Protein AF-A6G4C4-F1 (afdb_monomer)

Foldseek 3Di:
DDWDDDFPFEIEEEDAQDADDPVRLLVVLVVVLVCQPRHQEYEYEYAEHADDPVSLVVNLVSCVSSVLRHAYEYEYQYPVNQVVQVVSCVSSVNSYHYDYLQCLVVRSVSRVGDPVCSVVVLVVNQVRCVVSVHDRRDHD

Mean predicted aligned error: 4.96 Å

Radius of gyration: 13.71 Å; Cα contacts (8 Å, |Δi|>4): 230; chains: 1; bounding box: 31×31×35 Å

Structure (mmCIF, N/CA/C/O backbone):
data_AF-A6G4C4-F1
#
_entry.id   AF-A6G4C4-F1
#
loop_
_atom_site.group_PDB
_atom_site.id
_atom_site.type_symbol
_atom_site.label_atom_id
_atom_site.label_alt_id
_atom_site.label_comp_id
_atom_site.label_asym_id
_atom_site.label_entity_id
_atom_site.label_seq_id
_atom_site.pdbx_PDB_ins_code
_atom_site.Cartn_x
_atom_site.Cartn_y
_atom_site.Cartn_z
_atom_site.occupancy
_atom_site.B_iso_or_equiv
_atom_site.auth_seq_id
_atom_site.auth_comp_id
_atom_site.auth_asym_id
_atom_site.auth_atom_id
_atom_site.pdbx_PDB_model_num
ATOM 1 N N . MET A 1 1 ? -0.840 -7.413 10.857 1.00 76.56 1 MET A N 1
ATOM 2 C CA . MET A 1 1 ? -0.465 -6.993 9.487 1.00 76.56 1 MET A CA 1
ATOM 3 C C . MET A 1 1 ? 0.005 -8.219 8.722 1.00 76.56 1 MET A C 1
ATOM 5 O O . MET A 1 1 ? 0.767 -8.996 9.283 1.00 76.56 1 MET A O 1
ATOM 9 N N . TYR A 1 2 ? -0.435 -8.385 7.476 1.00 85.06 2 TYR A N 1
ATOM 10 C CA . TYR A 1 2 ? 0.051 -9.429 6.568 1.00 85.06 2 TYR A CA 1
ATOM 11 C C . TYR A 1 2 ? 0.673 -8.773 5.343 1.00 85.06 2 TYR A C 1
ATOM 13 O O . TYR A 1 2 ? 0.161 -7.759 4.873 1.00 85.06 2 TYR A O 1
ATOM 21 N N . MET A 1 3 ? 1.764 -9.331 4.833 1.00 85.44 3 MET A N 1
ATOM 22 C CA . MET A 1 3 ? 2.391 -8.831 3.616 1.00 85.44 3 MET A CA 1
ATOM 23 C C . MET A 1 3 ? 3.052 -9.952 2.835 1.00 85.44 3 MET A C 1
ATOM 25 O O . MET A 1 3 ? 3.485 -10.947 3.419 1.00 85.44 3 MET A O 1
ATOM 29 N N . ASP A 1 4 ? 3.134 -9.752 1.530 1.00 86.62 4 ASP A N 1
ATOM 30 C CA . ASP A 1 4 ? 3.883 -10.590 0.605 1.00 86.62 4 ASP A CA 1
ATOM 31 C C . ASP A 1 4 ? 4.206 -9.769 -0.657 1.00 86.62 4 ASP A C 1
ATOM 33 O O . ASP A 1 4 ? 3.790 -8.611 -0.780 1.00 86.62 4 ASP A O 1
ATOM 37 N N . GLN A 1 5 ? 4.955 -10.334 -1.595 1.00 84.56 5 GLN A N 1
ATOM 38 C CA . GLN A 1 5 ? 5.382 -9.640 -2.806 1.00 84.56 5 GLN A CA 1
ATOM 39 C C . GLN A 1 5 ? 5.108 -10.450 -4.068 1.00 84.56 5 GLN A C 1
ATOM 41 O O . GLN A 1 5 ? 5.249 -11.669 -4.098 1.00 84.56 5 GLN A O 1
ATOM 46 N N . VAL A 1 6 ? 4.805 -9.732 -5.146 1.00 82.44 6 VAL A N 1
ATOM 47 C CA . VAL A 1 6 ? 4.990 -10.229 -6.508 1.00 82.44 6 VAL A CA 1
ATOM 48 C C . VAL A 1 6 ? 6.358 -9.712 -6.971 1.00 82.44 6 VAL A C 1
ATOM 50 O O . VAL A 1 6 ? 6.496 -8.500 -7.178 1.00 82.44 6 VAL A O 1
ATOM 53 N N . PRO A 1 7 ? 7.393 -10.572 -7.071 1.00 77.62 7 PRO A N 1
ATOM 54 C CA . PRO A 1 7 ? 8.764 -10.138 -7.338 1.00 77.62 7 PRO A CA 1
ATOM 55 C C . PRO A 1 7 ? 8.882 -9.276 -8.599 1.00 77.62 7 PRO A C 1
ATOM 57 O O . PRO A 1 7 ? 8.356 -9.633 -9.648 1.00 77.62 7 PRO A O 1
ATOM 60 N N . GLY A 1 8 ? 9.565 -8.132 -8.496 1.00 72.88 8 GLY A N 1
ATOM 61 C CA . GLY A 1 8 ? 9.731 -7.172 -9.599 1.00 72.88 8 GLY A CA 1
ATOM 62 C C . GLY A 1 8 ? 8.481 -6.346 -9.941 1.00 72.88 8 GLY A C 1
ATOM 63 O O . GLY A 1 8 ? 8.556 -5.423 -10.757 1.00 72.88 8 GLY A O 1
ATOM 64 N N . VAL A 1 9 ? 7.346 -6.633 -9.299 1.00 77.12 9 VAL A N 1
ATOM 65 C CA . VAL A 1 9 ? 6.065 -5.985 -9.581 1.00 77.12 9 VAL A CA 1
ATOM 66 C C . VAL A 1 9 ? 5.662 -5.097 -8.419 1.00 77.12 9 VAL A C 1
ATOM 68 O O . VAL A 1 9 ? 5.763 -3.882 -8.563 1.00 77.12 9 VAL A O 1
ATOM 71 N N . ALA A 1 10 ? 5.220 -5.668 -7.293 1.00 78.00 10 ALA A N 1
ATOM 72 C CA . ALA A 1 10 ? 4.674 -4.908 -6.172 1.00 78.00 10 ALA A CA 1
ATOM 73 C C . ALA A 1 10 ? 4.755 -5.660 -4.837 1.00 78.00 10 ALA A C 1
ATOM 75 O O . ALA A 1 10 ? 4.645 -6.885 -4.790 1.00 78.00 10 ALA A O 1
ATOM 76 N N . VAL A 1 11 ? 4.855 -4.905 -3.744 1.00 81.50 11 VAL A N 1
ATOM 77 C CA . VAL A 1 11 ? 4.593 -5.403 -2.385 1.00 81.50 11 VAL A CA 1
ATOM 78 C C . VAL A 1 11 ? 3.122 -5.181 -2.052 1.00 81.50 11 VAL A C 1
ATOM 80 O O . VAL A 1 11 ? 2.604 -4.083 -2.256 1.00 81.50 11 VAL A O 1
ATOM 83 N N . VAL A 1 12 ? 2.455 -6.217 -1.540 1.00 83.56 12 VAL A N 1
ATOM 84 C CA . VAL A 1 12 ? 1.051 -6.177 -1.120 1.00 83.56 12 VAL A CA 1
ATOM 85 C C . VAL A 1 12 ? 0.981 -6.266 0.399 1.00 83.56 12 VAL A C 1
ATOM 87 O O . VAL A 1 12 ? 1.483 -7.217 0.992 1.00 83.56 12 VAL A O 1
ATOM 90 N N . ILE A 1 13 ? 0.352 -5.280 1.036 1.00 81.19 13 ILE A N 1
ATOM 91 C CA . ILE A 1 13 ? 0.214 -5.195 2.495 1.00 81.19 13 ILE A CA 1
ATOM 92 C C . ILE A 1 13 ? -1.263 -5.133 2.857 1.00 81.19 13 ILE A C 1
ATOM 94 O O . ILE A 1 13 ? -2.005 -4.333 2.299 1.00 81.19 13 ILE A O 1
ATOM 98 N N . VAL A 1 14 ? -1.684 -5.924 3.839 1.00 80.75 14 VAL A N 1
ATOM 99 C CA . VAL A 1 14 ? -3.028 -5.887 4.421 1.00 80.75 14 VAL A CA 1
ATOM 100 C C . VAL A 1 14 ? -2.921 -5.526 5.902 1.00 80.75 14 VAL A C 1
ATOM 102 O O . VAL A 1 14 ? -2.365 -6.273 6.719 1.00 80.75 14 VAL A O 1
ATOM 105 N N . HIS A 1 15 ? -3.464 -4.361 6.250 1.00 79.88 15 HIS A N 1
ATOM 106 C CA . HIS A 1 15 ? -3.704 -3.962 7.633 1.00 79.88 15 HIS A CA 1
ATOM 107 C C . HIS A 1 15 ? -5.051 -4.499 8.115 1.00 79.88 15 HIS A C 1
ATOM 109 O O . HIS A 1 15 ? -6.024 -4.531 7.363 1.00 79.88 15 HIS A O 1
ATOM 115 N N . THR A 1 16 ? -5.095 -4.890 9.385 1.00 73.38 16 THR A N 1
ATOM 116 C CA . THR A 1 16 ? -6.323 -5.254 10.099 1.00 73.38 16 THR A CA 1
ATOM 117 C C . THR A 1 16 ? -7.127 -3.997 10.465 1.00 73.38 16 THR A C 1
ATOM 119 O O . THR A 1 16 ? -6.682 -2.871 10.228 1.00 73.38 16 THR A O 1
ATOM 122 N N . ASP A 1 17 ? -8.320 -4.175 11.039 1.00 67.75 17 ASP A N 1
ATOM 123 C CA . ASP A 1 17 ? -9.183 -3.057 11.459 1.00 67.75 17 ASP A CA 1
ATOM 124 C C . ASP A 1 17 ? -8.636 -2.292 12.677 1.00 67.75 17 ASP A C 1
ATOM 126 O O . ASP A 1 17 ? -9.022 -1.148 12.928 1.00 67.75 17 ASP A O 1
ATOM 130 N N . GLU A 1 18 ? -7.714 -2.904 13.420 1.00 68.88 18 GLU A N 1
ATOM 131 C CA . GLU A 1 18 ? -7.022 -2.266 14.535 1.00 68.88 18 GLU A CA 1
ATOM 132 C C . GLU A 1 18 ? -5.902 -1.342 14.030 1.00 68.88 18 GLU A C 1
ATOM 134 O O . GLU A 1 18 ? -5.080 -1.759 13.204 1.00 68.88 18 GLU A O 1
ATOM 139 N N . PRO A 1 19 ? -5.835 -0.086 14.512 1.00 68.25 19 PRO A N 1
ATOM 140 C CA . PRO A 1 19 ? -4.740 0.806 14.167 1.00 68.25 19 PRO A CA 1
ATOM 141 C C . PRO A 1 19 ? -3.407 0.227 14.663 1.00 68.25 19 PRO A C 1
ATOM 143 O O . PRO A 1 19 ? -3.334 -0.215 15.811 1.00 68.25 19 PRO A O 1
ATOM 146 N N . PRO A 1 20 ? -2.346 0.248 13.836 1.00 72.38 20 PRO A N 1
ATOM 147 C CA . PRO A 1 20 ? -1.033 -0.215 14.263 1.00 72.38 20 PRO A CA 1
ATOM 148 C C . PRO A 1 20 ? -0.514 0.655 15.409 1.00 72.38 20 PRO A C 1
ATOM 150 O O . PRO A 1 20 ? -0.724 1.877 15.419 1.00 72.38 20 PRO A O 1
ATOM 153 N N . SER A 1 21 ? 0.192 0.026 16.350 1.00 81.25 21 SER A N 1
ATOM 154 C CA . SER A 1 21 ? 0.950 0.756 17.362 1.00 81.25 21 SER A CA 1
ATOM 155 C C . SER A 1 21 ? 2.046 1.600 16.700 1.00 81.25 21 SER A C 1
ATOM 157 O O . SER A 1 21 ? 2.414 1.382 15.544 1.00 81.25 21 SER A O 1
ATOM 159 N N . ASP A 1 22 ? 2.584 2.579 17.425 1.00 83.62 22 ASP A N 1
ATOM 160 C CA . ASP A 1 22 ? 3.712 3.370 16.925 1.00 83.62 22 ASP A CA 1
ATOM 161 C C . ASP A 1 22 ? 4.960 2.505 16.671 1.00 83.62 22 ASP A C 1
ATOM 163 O O . ASP A 1 22 ? 5.686 2.771 15.719 1.00 83.62 22 ASP A O 1
ATOM 167 N N . GLU A 1 23 ? 5.180 1.456 17.468 1.00 82.00 23 GLU A N 1
ATOM 168 C CA . GLU A 1 23 ? 6.300 0.520 17.300 1.00 82.00 23 GLU A CA 1
ATOM 169 C C . GLU A 1 23 ? 6.135 -0.339 16.039 1.00 82.00 23 GLU A C 1
ATOM 171 O O . GLU A 1 23 ? 7.049 -0.412 15.216 1.00 82.00 23 GLU A O 1
ATOM 176 N N . ASP A 1 24 ? 4.946 -0.915 15.832 1.00 77.94 24 ASP A N 1
ATOM 177 C CA . ASP A 1 24 ? 4.637 -1.675 14.613 1.00 77.94 24 ASP A CA 1
ATOM 178 C C . ASP A 1 24 ? 4.726 -0.790 13.366 1.00 77.94 24 ASP A C 1
ATOM 180 O O . ASP A 1 24 ? 5.145 -1.238 12.296 1.00 77.94 24 ASP A O 1
ATOM 184 N N . TRP A 1 25 ? 4.327 0.479 13.497 1.00 82.81 25 TRP A N 1
ATOM 185 C CA . TRP A 1 25 ? 4.426 1.459 12.424 1.00 82.81 25 TRP A CA 1
ATOM 186 C C . TRP A 1 25 ? 5.877 1.753 12.059 1.00 82.81 25 TRP A C 1
ATOM 188 O O . TRP A 1 25 ? 6.223 1.737 10.879 1.00 82.81 25 TRP A O 1
ATOM 198 N N . ASP A 1 26 ? 6.735 1.987 13.049 1.00 84.38 26 ASP A N 1
ATOM 199 C CA . ASP A 1 26 ? 8.144 2.287 12.814 1.00 84.38 26 ASP A CA 1
ATOM 200 C C . ASP A 1 26 ? 8.869 1.069 12.211 1.00 84.38 26 ASP A C 1
ATOM 202 O O . ASP A 1 26 ? 9.586 1.213 11.220 1.00 84.38 26 ASP A O 1
ATOM 206 N N . ALA A 1 27 ? 8.602 -0.144 12.710 1.00 82.00 27 ALA A N 1
ATOM 207 C CA . ALA A 1 27 ? 9.131 -1.381 12.131 1.00 82.00 27 ALA A CA 1
ATOM 208 C C . ALA A 1 27 ? 8.688 -1.578 10.670 1.00 82.00 27 ALA A C 1
ATOM 210 O O . ALA A 1 27 ? 9.483 -1.969 9.810 1.00 82.00 27 ALA A O 1
ATOM 211 N N . HIS A 1 28 ? 7.427 -1.263 10.369 1.00 81.25 28 HIS A N 1
ATOM 212 C CA . HIS A 1 28 ? 6.901 -1.294 9.010 1.00 81.25 28 HIS A CA 1
ATOM 213 C C . HIS A 1 28 ? 7.599 -0.280 8.089 1.00 81.25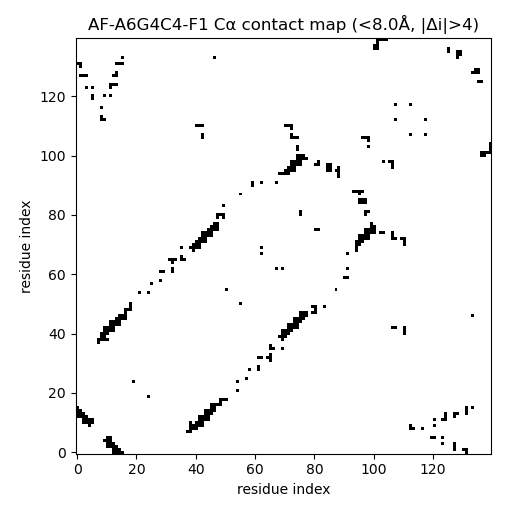 28 HIS A C 1
ATOM 215 O O . HIS A 1 28 ? 7.971 -0.624 6.965 1.00 81.25 28 HIS A O 1
ATOM 221 N N . LEU A 1 29 ? 7.806 0.955 8.555 1.00 85.25 29 LEU A N 1
ATOM 222 C CA . LEU A 1 29 ? 8.496 1.984 7.778 1.00 85.25 29 LEU A CA 1
ATOM 223 C C . LEU A 1 29 ? 9.961 1.616 7.511 1.00 85.25 29 LEU A C 1
ATOM 225 O O . LEU A 1 29 ? 10.427 1.813 6.391 1.00 85.25 29 LEU A O 1
ATOM 229 N N . GLU A 1 30 ? 10.674 1.050 8.486 1.00 87.38 30 GLU A N 1
ATOM 230 C CA . GLU A 1 30 ? 12.057 0.591 8.285 1.00 87.38 30 GLU A CA 1
ATOM 231 C C . GLU A 1 30 ? 12.145 -0.543 7.263 1.00 87.38 30 GLU A C 1
ATOM 233 O O . GLU A 1 30 ? 13.036 -0.539 6.413 1.00 87.38 30 GLU A O 1
ATOM 238 N N . LEU A 1 31 ? 11.188 -1.476 7.275 1.00 82.69 31 LEU A N 1
ATOM 239 C CA . LEU A 1 31 ? 11.108 -2.503 6.241 1.00 82.69 31 LEU A CA 1
ATOM 240 C C . LEU A 1 31 ? 10.938 -1.879 4.850 1.00 82.69 31 LEU A C 1
ATOM 242 O O . LEU A 1 31 ? 11.689 -2.224 3.940 1.00 82.69 31 LEU A O 1
ATOM 246 N N . LEU A 1 32 ? 10.006 -0.935 4.681 1.00 80.56 32 LEU A N 1
ATOM 247 C CA . LEU A 1 32 ? 9.817 -0.243 3.400 1.00 80.56 32 LEU A CA 1
ATOM 248 C C . LEU A 1 32 ? 11.076 0.509 2.954 1.00 80.56 32 LEU A C 1
ATOM 250 O O . LEU A 1 32 ? 11.429 0.455 1.779 1.00 80.56 32 LEU A O 1
ATOM 254 N N . VAL A 1 33 ? 11.782 1.163 3.880 1.00 84.44 33 VAL A N 1
ATOM 255 C CA . VAL A 1 33 ? 13.063 1.825 3.588 1.00 84.44 33 VAL A CA 1
ATOM 256 C C . VAL A 1 33 ? 14.122 0.804 3.163 1.00 84.44 33 VAL A C 1
ATOM 258 O O . VAL A 1 33 ? 14.854 1.060 2.213 1.00 84.44 33 VAL A O 1
ATOM 261 N N . SER A 1 34 ? 14.191 -0.367 3.802 1.00 83.31 34 SER A N 1
ATOM 262 C CA . SER A 1 34 ? 15.140 -1.429 3.427 1.00 83.31 34 SER A CA 1
ATOM 263 C C . SER A 1 34 ? 14.861 -2.049 2.053 1.00 83.31 34 SER A C 1
ATOM 265 O O . SER A 1 34 ? 15.779 -2.547 1.405 1.00 83.31 34 SER A O 1
ATOM 267 N N . LEU A 1 35 ? 13.601 -2.011 1.610 1.00 78.56 35 LEU A N 1
ATOM 268 C CA . LEU A 1 35 ? 13.163 -2.502 0.304 1.00 78.56 35 LEU A CA 1
ATOM 269 C C . LEU A 1 35 ? 13.270 -1.428 -0.789 1.00 78.56 35 LEU A C 1
ATOM 271 O O . LEU A 1 35 ? 13.035 -1.725 -1.964 1.00 78.56 35 LEU A O 1
ATOM 275 N N . ALA A 1 36 ? 13.620 -0.192 -0.426 1.00 78.56 36 ALA A N 1
ATOM 276 C CA . ALA A 1 36 ? 13.747 0.907 -1.368 1.00 78.56 36 ALA A CA 1
ATOM 277 C C . ALA A 1 36 ? 14.777 0.576 -2.461 1.00 78.56 36 ALA A C 1
ATOM 279 O O . ALA A 1 36 ? 15.884 0.114 -2.181 1.00 78.56 36 ALA A O 1
ATOM 280 N N . GLY A 1 37 ? 14.396 0.788 -3.722 1.00 74.75 37 GLY A N 1
ATOM 281 C CA . GLY A 1 37 ? 15.206 0.447 -4.895 1.00 74.75 37 GLY A CA 1
ATOM 282 C C . GLY A 1 37 ? 15.154 -1.028 -5.315 1.00 74.75 37 GLY A C 1
ATOM 283 O O . GLY A 1 37 ? 15.5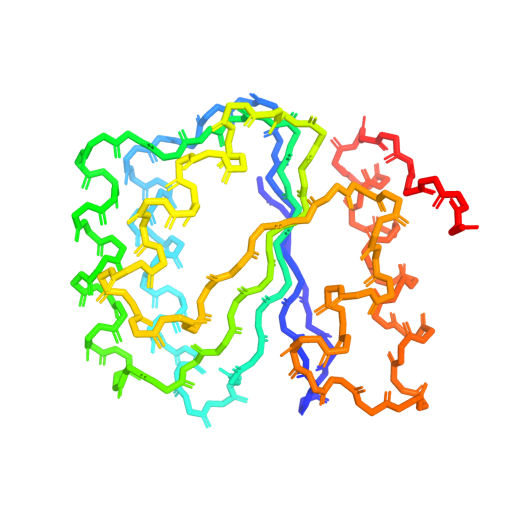86 -1.349 -6.419 1.00 74.75 37 GLY A O 1
ATOM 284 N N . ALA A 1 38 ? 14.606 -1.921 -4.482 1.00 75.44 38 ALA A N 1
ATOM 285 C CA . ALA A 1 38 ? 14.238 -3.283 -4.878 1.00 75.44 38 ALA A CA 1
ATOM 286 C C . ALA A 1 38 ? 12.744 -3.392 -5.229 1.00 75.44 38 ALA A C 1
ATOM 288 O O . ALA A 1 38 ? 12.358 -4.216 -6.060 1.00 75.44 38 ALA A O 1
ATOM 289 N N . VAL A 1 39 ? 11.909 -2.556 -4.604 1.00 70.12 39 VAL A N 1
ATOM 290 C CA . VAL A 1 39 ? 10.468 -2.476 -4.848 1.00 70.12 39 VAL A CA 1
ATOM 291 C C . VAL A 1 39 ? 10.049 -1.016 -4.988 1.00 70.12 39 VAL A C 1
ATOM 293 O O . VAL A 1 39 ? 10.121 -0.246 -4.034 1.00 70.12 39 VAL A O 1
ATOM 296 N N . ASP A 1 40 ? 9.517 -0.664 -6.158 1.00 81.75 40 ASP A N 1
ATOM 297 C CA . ASP A 1 40 ? 9.070 0.706 -6.450 1.00 81.75 40 ASP A CA 1
ATOM 298 C C . ASP A 1 40 ? 7.543 0.867 -6.418 1.00 81.75 40 ASP A C 1
ATOM 300 O O . ASP A 1 40 ? 7.029 1.975 -6.577 1.00 81.75 40 ASP A O 1
ATOM 304 N N . ARG A 1 41 ? 6.795 -0.226 -6.218 1.00 88.88 41 ARG A N 1
ATOM 305 C CA . ARG A 1 41 ? 5.326 -0.231 -6.212 1.00 88.88 41 ARG A CA 1
ATOM 306 C C . ARG A 1 41 ? 4.799 -0.914 -4.962 1.00 88.88 41 ARG A C 1
ATOM 308 O O . ARG A 1 41 ? 5.133 -2.065 -4.682 1.00 88.88 41 ARG A O 1
ATOM 315 N N . VAL A 1 42 ? 3.932 -0.224 -4.236 1.00 88.88 42 VAL A N 1
ATOM 316 C CA . VAL A 1 42 ? 3.341 -0.740 -3.002 1.00 88.88 42 VAL A CA 1
ATOM 317 C C . VAL A 1 42 ? 1.825 -0.649 -3.095 1.00 88.88 42 VAL A C 1
ATOM 319 O O . VAL A 1 42 ? 1.259 0.433 -3.247 1.00 88.88 42 VAL A O 1
ATOM 322 N N . LEU A 1 43 ? 1.155 -1.790 -2.996 1.00 92.81 43 LEU A N 1
ATOM 323 C CA . LEU A 1 43 ? -0.290 -1.867 -2.861 1.00 92.81 43 LEU A CA 1
ATOM 324 C C . LEU A 1 43 ? -0.630 -2.158 -1.401 1.00 92.81 43 LEU A C 1
ATOM 326 O O . LEU A 1 43 ? -0.226 -3.172 -0.843 1.00 92.81 43 LEU A O 1
ATOM 330 N N . VAL A 1 44 ? -1.401 -1.280 -0.779 1.00 90.81 44 VAL A N 1
ATOM 331 C CA . VAL A 1 44 ? -1.838 -1.427 0.608 1.00 90.81 44 VAL A CA 1
ATOM 332 C C . VAL A 1 44 ? -3.347 -1.578 0.633 1.00 90.81 44 VAL A C 1
ATOM 334 O O . VAL A 1 44 ? -4.053 -0.806 -0.004 1.00 90.81 44 VAL A O 1
ATOM 337 N N . TYR A 1 45 ? -3.858 -2.517 1.414 1.00 91.69 45 TYR A N 1
ATOM 338 C CA . TYR A 1 45 ? -5.246 -2.566 1.835 1.00 91.69 45 TYR A CA 1
ATOM 339 C C . TYR A 1 45 ? -5.342 -2.251 3.331 1.00 91.69 45 TYR A C 1
ATOM 341 O O . TYR A 1 45 ? -4.560 -2.754 4.138 1.00 91.69 45 TYR A O 1
ATOM 349 N N . THR A 1 46 ? -6.320 -1.432 3.718 1.00 87.62 46 THR A N 1
ATOM 350 C CA . THR A 1 46 ? -6.669 -1.197 5.128 1.00 87.62 46 THR A CA 1
ATOM 351 C C . THR A 1 46 ? -8.179 -1.109 5.313 1.00 87.62 46 THR A C 1
ATOM 353 O O . THR A 1 46 ? -8.865 -0.379 4.585 1.00 87.62 46 THR A O 1
ATOM 356 N N . GLY A 1 47 ? -8.701 -1.807 6.325 1.00 81.88 47 GLY A N 1
ATOM 357 C CA . GLY A 1 47 ? -10.125 -1.811 6.669 1.00 81.88 47 GLY A CA 1
ATOM 358 C C . GLY A 1 47 ? -10.665 -0.456 7.142 1.00 81.88 47 GLY A C 1
ATOM 359 O O . GLY A 1 47 ? -11.853 -0.175 6.989 1.00 81.88 47 GLY A O 1
ATOM 360 N N . GLY A 1 48 ? -9.802 0.460 7.598 1.00 74.12 48 GLY A N 1
ATOM 361 C CA . GLY A 1 48 ? -10.236 1.828 7.900 1.00 74.12 48 GLY A CA 1
ATOM 362 C C . GLY A 1 48 ? -9.457 2.583 8.970 1.00 74.12 48 GLY A C 1
ATOM 363 O O . GLY A 1 48 ? -9.750 3.763 9.181 1.00 74.12 48 GLY A O 1
ATOM 364 N N . ALA A 1 49 ? -8.465 1.965 9.607 1.00 71.31 49 ALA A N 1
ATOM 365 C CA . ALA A 1 49 ? -7.540 2.676 10.477 1.00 71.31 49 ALA A CA 1
ATOM 366 C C . ALA A 1 49 ? -6.561 3.506 9.626 1.00 71.31 49 ALA A C 1
ATOM 368 O O . ALA A 1 49 ? -5.717 2.969 8.908 1.00 71.31 49 ALA A O 1
ATOM 369 N N . GLY A 1 50 ? -6.717 4.832 9.658 1.00 69.19 50 GLY A N 1
ATOM 370 C CA . GLY A 1 50 ? -5.781 5.770 9.034 1.00 69.19 50 GLY A CA 1
ATOM 371 C C . GLY A 1 50 ? -4.633 6.138 9.982 1.00 69.19 50 GLY A C 1
ATOM 372 O O . GLY A 1 50 ? -4.817 6.069 11.197 1.00 69.19 50 GLY A O 1
ATOM 373 N N . PRO A 1 51 ? -3.476 6.582 9.459 1.00 74.06 51 PRO A N 1
ATOM 374 C CA . PRO A 1 51 ? -2.338 6.949 10.295 1.00 74.06 51 PRO A CA 1
ATOM 375 C C . PRO A 1 51 ? -2.625 8.195 11.145 1.00 74.06 51 PRO A C 1
ATOM 377 O O . PRO A 1 51 ? -3.280 9.148 10.699 1.00 74.06 51 PRO A O 1
ATOM 380 N N . SER A 1 52 ? -2.078 8.214 12.361 1.00 81.44 52 SER A N 1
ATOM 381 C CA . SER A 1 52 ? -2.107 9.369 13.266 1.00 81.44 52 SER A CA 1
ATOM 382 C C . SER A 1 52 ? -1.296 10.562 12.724 1.00 81.44 52 SER A C 1
ATOM 384 O O . SER A 1 52 ? -0.562 10.457 11.741 1.00 81.44 52 SER A O 1
ATOM 386 N N . VAL A 1 53 ? -1.392 11.742 13.360 1.00 81.12 53 VAL A N 1
ATOM 387 C CA . VAL A 1 53 ? -0.539 12.904 13.007 1.00 81.12 53 VAL A CA 1
ATOM 388 C C . VAL A 1 53 ? 0.949 12.546 13.090 1.00 81.12 53 VAL A C 1
ATOM 390 O O . VAL A 1 53 ? 1.698 12.880 12.174 1.00 81.12 53 VAL A O 1
ATOM 393 N N . ALA A 1 54 ? 1.361 11.858 14.157 1.00 84.81 54 ALA A N 1
ATOM 394 C CA . ALA A 1 54 ? 2.752 11.468 14.366 1.00 84.81 54 ALA A CA 1
ATOM 395 C C . ALA A 1 54 ? 3.210 10.452 13.311 1.00 84.81 54 ALA A C 1
ATOM 397 O O . ALA A 1 54 ? 4.238 10.659 12.670 1.00 84.81 54 ALA A O 1
ATOM 398 N N . GLN A 1 55 ? 2.396 9.426 13.057 1.00 84.12 55 GLN A N 1
ATOM 399 C CA . GLN A 1 55 ? 2.667 8.400 12.048 1.00 84.12 55 GLN A CA 1
ATOM 400 C C . GLN A 1 55 ? 2.795 9.001 10.644 1.00 84.12 55 GLN A C 1
ATOM 402 O O . GLN A 1 55 ? 3.735 8.670 9.930 1.00 84.12 55 GLN A O 1
ATOM 407 N N . ARG A 1 56 ? 1.937 9.966 10.278 1.00 82.94 56 ARG A N 1
ATOM 408 C CA . ARG A 1 56 ? 2.047 10.703 9.004 1.00 82.94 56 ARG A CA 1
ATOM 409 C C . ARG A 1 56 ? 3.392 11.411 8.853 1.00 82.94 56 ARG A C 1
ATOM 411 O O . ARG A 1 56 ? 4.002 11.340 7.791 1.00 82.94 56 ARG A O 1
ATOM 418 N N . ARG A 1 57 ? 3.877 12.086 9.900 1.00 85.00 57 ARG A 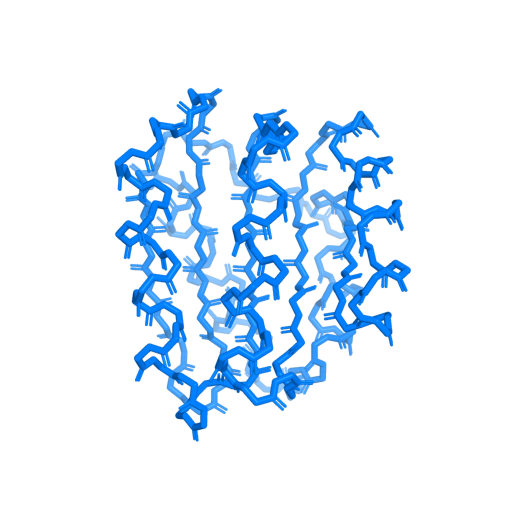N 1
ATOM 419 C CA . ARG A 1 57 ? 5.191 12.744 9.854 1.00 85.00 57 ARG A CA 1
ATOM 420 C C . ARG A 1 57 ? 6.309 11.725 9.610 1.00 85.00 57 ARG A C 1
ATOM 422 O O . ARG A 1 57 ? 7.118 11.935 8.711 1.00 85.00 57 ARG A O 1
ATOM 429 N N . ARG A 1 58 ? 6.303 10.61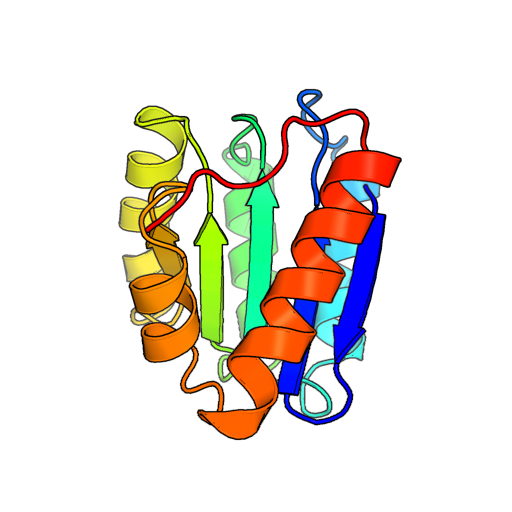6 10.353 1.00 88.06 58 ARG A N 1
ATOM 430 C CA . ARG A 1 58 ? 7.304 9.546 10.212 1.00 88.06 58 ARG A CA 1
ATOM 431 C C . ARG A 1 58 ? 7.261 8.892 8.831 1.00 88.06 58 ARG A C 1
ATOM 433 O O . ARG A 1 58 ? 8.308 8.636 8.253 1.00 88.06 58 ARG A O 1
ATOM 440 N N . THR A 1 59 ? 6.074 8.706 8.248 1.00 85.94 59 THR A N 1
ATOM 441 C CA . THR A 1 59 ? 5.937 8.192 6.875 1.00 85.94 59 THR A CA 1
ATOM 442 C C . THR A 1 59 ? 6.594 9.113 5.849 1.00 85.94 59 THR A C 1
ATOM 444 O O . THR A 1 59 ? 7.253 8.623 4.938 1.00 85.94 59 THR A O 1
ATOM 447 N N . ASN A 1 60 ? 6.464 10.435 5.995 1.00 83.88 60 ASN A N 1
ATOM 448 C CA . ASN A 1 60 ? 7.120 11.381 5.089 1.00 83.88 60 ASN A CA 1
ATOM 449 C C . ASN A 1 60 ? 8.653 11.329 5.237 1.00 83.88 60 ASN A C 1
ATOM 451 O O . ASN A 1 60 ? 9.381 11.300 4.249 1.00 83.88 60 ASN A O 1
ATOM 455 N N . GLU A 1 61 ? 9.153 11.260 6.473 1.00 87.56 61 GLU A N 1
ATOM 456 C CA . GLU A 1 61 ? 10.589 11.115 6.750 1.00 87.56 61 GLU A CA 1
ATOM 457 C C . GLU A 1 61 ? 11.148 9.803 6.164 1.00 87.56 61 GLU A C 1
ATOM 459 O O . GLU A 1 61 ? 12.195 9.812 5.514 1.00 87.56 61 GLU A O 1
ATOM 464 N N . ALA A 1 62 ? 10.426 8.689 6.319 1.00 85.44 62 ALA A N 1
ATOM 465 C CA . ALA A 1 62 ? 10.779 7.398 5.728 1.00 85.44 62 ALA A CA 1
ATOM 466 C C . ALA A 1 62 ? 10.776 7.440 4.192 1.00 85.44 62 ALA A C 1
ATOM 468 O O . ALA A 1 62 ? 11.687 6.915 3.559 1.00 85.44 62 ALA A O 1
ATOM 469 N N . PHE A 1 63 ? 9.804 8.118 3.581 1.00 83.75 63 PHE A N 1
ATOM 470 C CA . PHE A 1 63 ? 9.741 8.272 2.130 1.00 83.75 63 PHE A CA 1
ATOM 471 C C . PHE A 1 63 ? 10.947 9.016 1.557 1.00 83.75 63 PHE A C 1
ATOM 473 O O . PHE A 1 63 ? 11.543 8.577 0.575 1.00 83.75 63 PHE A O 1
ATOM 480 N N . VAL A 1 64 ? 11.343 10.115 2.204 1.00 85.69 64 VAL A N 1
ATOM 481 C CA . VAL A 1 64 ? 12.547 10.865 1.828 1.00 85.69 64 VAL A CA 1
ATOM 482 C C . VAL A 1 64 ? 13.796 9.994 1.988 1.00 85.69 64 VAL A C 1
ATOM 484 O O . VAL A 1 64 ? 14.646 9.977 1.100 1.00 85.69 64 VAL A O 1
ATOM 487 N N . ARG A 1 65 ? 13.893 9.220 3.079 1.00 86.62 65 ARG A N 1
ATOM 488 C CA . ARG A 1 65 ? 14.997 8.268 3.307 1.00 86.62 65 ARG A CA 1
ATOM 489 C C . ARG A 1 65 ? 15.059 7.162 2.252 1.00 86.62 65 ARG A C 1
ATOM 491 O O . ARG A 1 65 ? 16.154 6.751 1.888 1.00 86.62 65 ARG A O 1
ATOM 498 N N . ALA A 1 66 ? 13.911 6.724 1.744 1.00 81.88 66 ALA A N 1
ATOM 499 C CA . ALA A 1 66 ? 13.792 5.755 0.657 1.00 81.88 66 ALA A CA 1
ATOM 500 C C . ALA A 1 66 ? 14.100 6.353 -0.736 1.00 81.88 66 ALA A C 1
ATOM 502 O O . ALA A 1 66 ? 13.909 5.685 -1.747 1.00 81.88 66 ALA A O 1
ATOM 503 N N . GLY A 1 67 ? 14.544 7.614 -0.817 1.00 81.50 67 GLY A N 1
ATOM 504 C CA . GLY A 1 67 ? 14.882 8.286 -2.076 1.00 81.50 67 GLY A CA 1
ATOM 505 C C . GLY A 1 67 ? 13.691 8.918 -2.800 1.00 81.50 67 GLY A C 1
ATOM 506 O O . GLY A 1 67 ? 13.878 9.542 -3.840 1.00 81.50 67 GLY A O 1
ATOM 507 N N . GLY A 1 68 ? 12.479 8.805 -2.249 1.00 76.75 68 GLY A N 1
ATOM 508 C CA . GLY A 1 68 ? 11.290 9.486 -2.754 1.00 76.75 68 GLY A CA 1
ATOM 509 C C . GLY A 1 68 ? 10.803 9.018 -4.129 1.00 76.75 68 GLY A C 1
ATOM 510 O O . GLY A 1 68 ? 10.178 9.793 -4.843 1.00 76.75 68 GLY A O 1
ATOM 511 N N . THR A 1 69 ? 11.101 7.786 -4.544 1.00 74.06 69 THR A N 1
ATOM 512 C CA . THR A 1 69 ? 10.750 7.277 -5.886 1.00 74.06 69 THR A CA 1
ATOM 513 C C . THR A 1 69 ? 9.578 6.297 -5.896 1.00 74.06 69 THR A C 1
ATOM 515 O O . THR A 1 69 ? 8.922 6.161 -6.927 1.00 74.06 69 THR A O 1
ATOM 518 N N . GLY A 1 70 ? 9.272 5.649 -4.769 1.00 79.56 70 GLY A N 1
ATOM 519 C CA . GLY A 1 70 ? 8.228 4.624 -4.693 1.00 79.56 70 GLY A CA 1
ATOM 520 C C . GLY A 1 70 ? 6.811 5.170 -4.902 1.00 79.56 70 GLY A C 1
ATOM 521 O O . GLY A 1 70 ? 6.465 6.239 -4.402 1.00 79.56 70 GLY A O 1
ATOM 522 N N . VAL A 1 71 ? 5.969 4.411 -5.605 1.00 88.75 71 VAL A N 1
ATOM 523 C CA . VAL A 1 71 ? 4.548 4.717 -5.824 1.00 88.75 71 VAL A CA 1
ATOM 524 C C . VAL A 1 71 ? 3.688 3.800 -4.953 1.00 88.75 71 VAL A C 1
ATOM 526 O O . VAL A 1 71 ? 3.887 2.588 -4.920 1.00 88.75 71 VAL A O 1
ATOM 529 N N . SER A 1 72 ? 2.727 4.368 -4.224 1.00 89.81 72 SER A N 1
ATOM 530 C CA . SER A 1 72 ? 1.866 3.643 -3.282 1.00 89.81 72 SER A CA 1
ATOM 531 C C . SER A 1 72 ? 0.378 3.828 -3.582 1.00 89.81 72 SER A C 1
ATOM 533 O O . SER A 1 72 ? -0.132 4.950 -3.602 1.00 89.81 72 SER A O 1
ATOM 535 N N . ALA A 1 73 ? -0.354 2.730 -3.743 1.00 93.44 73 ALA A N 1
ATOM 536 C CA . ALA A 1 73 ? -1.807 2.732 -3.865 1.00 93.44 73 ALA A CA 1
ATOM 537 C C . ALA A 1 73 ? -2.444 2.144 -2.604 1.00 93.44 73 ALA A C 1
ATOM 539 O O . ALA A 1 73 ? -2.061 1.069 -2.160 1.00 93.44 73 ALA A O 1
ATOM 540 N N . ILE A 1 74 ? -3.430 2.839 -2.034 1.00 91.81 74 ILE A N 1
ATOM 541 C CA . ILE A 1 74 ? -4.113 2.435 -0.799 1.00 91.81 74 ILE A CA 1
ATOM 542 C C . ILE A 1 74 ? -5.581 2.118 -1.102 1.00 91.81 74 ILE A C 1
ATOM 544 O O . ILE A 1 74 ? -6.367 3.015 -1.403 1.00 91.81 74 ILE A O 1
ATOM 548 N N . LEU A 1 75 ? -5.977 0.857 -0.985 1.00 93.81 75 LEU A N 1
ATOM 549 C CA . LEU A 1 75 ? -7.359 0.394 -1.047 1.00 93.81 75 LEU A CA 1
ATOM 550 C C . LEU A 1 75 ? -7.987 0.439 0.345 1.00 93.81 75 LEU A C 1
ATOM 552 O O . LEU A 1 75 ? -7.459 -0.117 1.306 1.00 93.81 75 LEU A O 1
ATOM 556 N N . THR A 1 76 ? -9.125 1.117 0.470 1.00 91.81 76 THR A N 1
ATOM 557 C CA . THR A 1 76 ? -9.843 1.183 1.748 1.00 91.81 76 THR A CA 1
ATOM 558 C C . THR A 1 76 ? -11.323 1.514 1.567 1.00 91.81 76 THR A C 1
ATOM 560 O O . THR A 1 76 ? -11.663 2.437 0.809 1.00 91.81 76 THR A O 1
ATOM 563 N N . PRO A 1 77 ? -12.244 0.832 2.279 1.00 90.25 77 PRO A N 1
ATOM 564 C CA . PRO A 1 77 ? -13.658 1.198 2.268 1.00 90.25 77 PRO A CA 1
ATOM 565 C C . PRO A 1 77 ? -13.904 2.554 2.957 1.00 90.25 77 PRO A C 1
ATOM 567 O O . PRO A 1 77 ? -14.854 3.262 2.603 1.00 90.25 77 PRO A O 1
ATOM 570 N N . SER A 1 78 ? -13.013 2.992 3.855 1.00 88.62 78 SER A N 1
ATOM 571 C CA . SER A 1 78 ? -13.171 4.214 4.649 1.00 88.62 78 SER A CA 1
ATOM 572 C C . SER A 1 78 ? -13.017 5.498 3.826 1.00 88.62 78 SER A C 1
ATOM 574 O O . SER A 1 78 ? -11.927 5.861 3.378 1.00 88.62 78 SER A O 1
ATOM 576 N N . ARG A 1 79 ? -14.113 6.262 3.683 1.00 85.31 79 ARG A N 1
ATOM 577 C CA . ARG A 1 79 ? -14.094 7.602 3.053 1.00 85.31 79 ARG A CA 1
ATOM 578 C C . ARG A 1 79 ? -13.137 8.557 3.771 1.00 85.31 79 ARG A C 1
ATOM 580 O O . ARG A 1 79 ? -12.487 9.371 3.120 1.00 85.31 79 ARG A O 1
ATOM 587 N N . MET A 1 80 ? -13.041 8.433 5.096 1.00 83.12 80 MET A N 1
ATOM 588 C CA . MET A 1 80 ? -12.156 9.246 5.927 1.00 83.12 80 MET A CA 1
ATOM 589 C C . MET A 1 80 ? -10.686 8.981 5.592 1.00 83.12 80 MET A C 1
ATOM 591 O O . MET A 1 80 ? -9.949 9.929 5.326 1.00 83.12 80 MET A O 1
ATOM 595 N N . VAL A 1 81 ? -10.271 7.709 5.526 1.00 84.00 81 VAL A N 1
ATOM 596 C CA . VAL A 1 81 ? -8.890 7.348 5.164 1.00 84.00 81 VAL A CA 1
ATOM 597 C C . VAL A 1 81 ? -8.552 7.846 3.762 1.00 84.00 81 VAL A C 1
ATOM 599 O O . VAL A 1 81 ? -7.488 8.431 3.574 1.00 84.00 81 VAL A O 1
ATOM 602 N N . ARG A 1 82 ? -9.474 7.737 2.793 1.00 88.06 82 ARG A N 1
ATOM 603 C CA . ARG A 1 82 ? -9.255 8.303 1.448 1.00 88.06 82 ARG A CA 1
ATOM 604 C C . ARG A 1 82 ? -9.008 9.816 1.477 1.00 88.06 82 ARG A C 1
ATOM 606 O O . ARG A 1 82 ? -8.150 10.306 0.745 1.00 88.06 82 ARG A O 1
ATOM 613 N 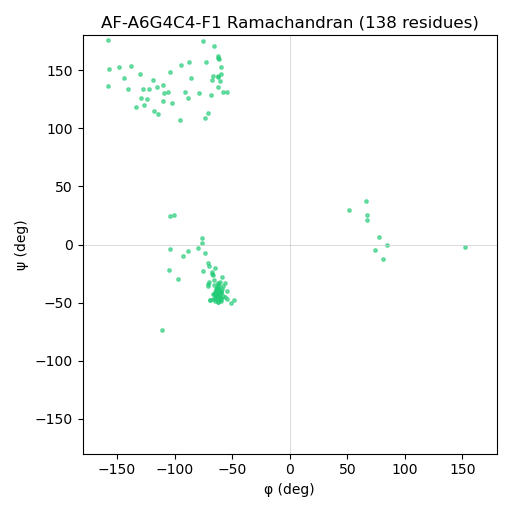N . GLY A 1 83 ? -9.709 10.553 2.342 1.00 80.00 83 GLY A N 1
ATOM 614 C CA . GLY A 1 83 ? -9.470 11.982 2.571 1.00 80.00 83 GLY A CA 1
ATOM 615 C C . GLY A 1 83 ? -8.095 12.273 3.184 1.00 80.00 83 GLY A C 1
ATOM 616 O O . GLY A 1 83 ? -7.397 13.172 2.717 1.00 80.00 83 GLY A O 1
ATOM 617 N N . ILE A 1 84 ? -7.677 11.477 4.174 1.00 80.19 84 ILE A N 1
ATOM 618 C CA . ILE A 1 84 ? -6.358 11.596 4.817 1.00 80.19 84 ILE A CA 1
ATOM 619 C C . ILE A 1 84 ? -5.237 11.347 3.806 1.00 80.19 84 ILE A C 1
ATOM 621 O O . ILE A 1 84 ? -4.329 12.168 3.695 1.00 80.19 84 ILE A O 1
ATOM 625 N N . VAL A 1 85 ? -5.314 10.257 3.038 1.00 83.44 85 VAL A N 1
ATOM 626 C CA . VAL A 1 85 ? -4.307 9.924 2.018 1.00 83.44 85 VAL A CA 1
ATOM 627 C C . VAL A 1 85 ? -4.235 11.007 0.950 1.00 83.44 85 VAL A C 1
ATOM 629 O O . VAL A 1 85 ? -3.143 11.377 0.535 1.00 83.44 85 VAL A O 1
ATOM 632 N N . LYS A 1 86 ? -5.371 11.580 0.534 1.00 80.00 86 LYS A N 1
ATOM 633 C CA . LYS A 1 86 ? -5.377 12.696 -0.419 1.00 80.00 86 LYS A CA 1
ATOM 634 C C . LYS A 1 86 ? -4.605 13.905 0.115 1.00 80.00 86 LYS A C 1
ATOM 636 O O . LYS A 1 86 ? -3.778 14.446 -0.612 1.00 80.00 86 LYS A O 1
ATOM 641 N N . ALA A 1 87 ? -4.828 14.297 1.369 1.00 74.62 87 ALA A N 1
ATOM 642 C CA . ALA A 1 87 ? -4.068 15.384 1.989 1.00 74.62 87 ALA A CA 1
ATOM 643 C C . ALA A 1 87 ? -2.571 15.040 2.097 1.00 74.62 87 ALA A C 1
ATOM 645 O O . ALA A 1 87 ? -1.719 15.893 1.871 1.00 74.62 87 ALA A O 1
ATOM 646 N N . PHE A 1 88 ? -2.253 13.776 2.387 1.00 73.50 88 PHE A N 1
ATOM 647 C CA . PHE A 1 88 ? -0.881 13.291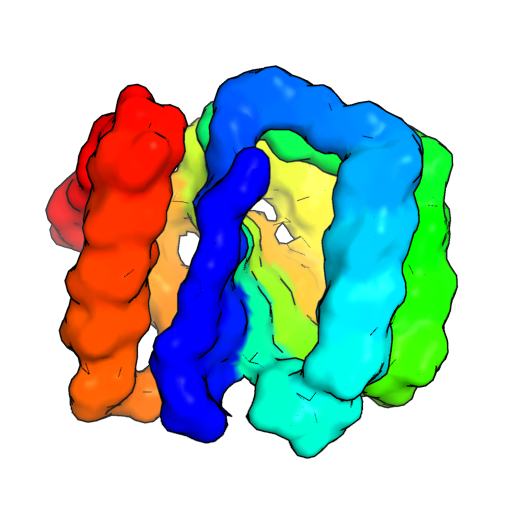 2.506 1.00 73.50 88 PHE A CA 1
ATOM 648 C C . PHE A 1 88 ? -0.145 13.208 1.157 1.00 73.50 88 PHE A C 1
ATOM 650 O O . PHE A 1 88 ? 1.039 13.522 1.077 1.00 73.50 88 PHE A O 1
ATOM 657 N N . SER A 1 89 ? -0.856 12.888 0.071 1.00 77.00 89 SER A N 1
ATOM 658 C CA . SER A 1 89 ? -0.301 12.798 -1.288 1.00 77.00 89 SER A CA 1
ATOM 659 C C . SER A 1 89 ? 0.332 14.103 -1.773 1.00 77.00 89 SER A C 1
ATOM 661 O O . SER A 1 89 ? 1.274 14.066 -2.560 1.00 77.00 89 SER A O 1
ATOM 663 N N . TRP A 1 90 ? -0.134 15.254 -1.271 1.00 67.62 90 TRP A N 1
ATOM 664 C CA . TRP A 1 90 ? 0.442 16.559 -1.595 1.00 67.62 90 TRP A CA 1
ATOM 665 C C . TRP A 1 90 ? 1.871 16.715 -1.072 1.00 67.62 90 TRP A C 1
ATOM 667 O O . TRP A 1 90 ? 2.691 17.330 -1.745 1.00 67.62 90 TRP A O 1
ATOM 677 N N . ALA A 1 91 ? 2.185 16.128 0.087 1.00 71.31 91 ALA A N 1
ATOM 678 C CA . ALA A 1 91 ? 3.544 16.121 0.630 1.00 71.31 91 ALA A CA 1
ATOM 679 C C . ALA A 1 91 ? 4.464 15.133 -0.110 1.00 71.31 91 ALA A C 1
ATOM 681 O O . ALA A 1 91 ? 5.676 15.308 -0.127 1.00 71.31 91 ALA A O 1
ATOM 682 N N . MET A 1 92 ? 3.873 14.130 -0.761 1.00 70.88 92 MET A N 1
ATOM 683 C CA . MET A 1 92 ? 4.555 13.007 -1.411 1.00 70.88 92 MET A CA 1
ATOM 684 C C . MET A 1 92 ? 4.577 13.157 -2.941 1.00 70.88 92 MET A C 1
ATOM 686 O O . MET A 1 92 ? 4.581 12.163 -3.659 1.00 70.88 92 MET A O 1
ATOM 690 N N . GLN A 1 93 ? 4.471 14.391 -3.451 1.00 78.56 93 GLN A N 1
ATOM 691 C CA . GLN A 1 93 ? 4.494 14.716 -4.888 1.00 78.56 93 GLN A CA 1
ATOM 692 C C . GLN A 1 93 ? 3.509 13.894 -5.749 1.00 78.56 93 GLN A C 1
ATOM 694 O O . GLN A 1 93 ? 3.742 13.642 -6.927 1.00 78.56 93 GLN A O 1
ATOM 699 N N . GLY A 1 94 ? 2.381 13.466 -5.171 1.00 79.62 94 GLY A N 1
ATOM 700 C CA . GLY A 1 94 ? 1.375 12.655 -5.861 1.00 79.62 94 GLY A CA 1
ATOM 701 C C . GLY A 1 94 ? 1.725 11.171 -6.022 1.00 79.62 94 GLY A C 1
ATOM 702 O O . GLY A 1 94 ? 0.947 10.444 -6.634 1.00 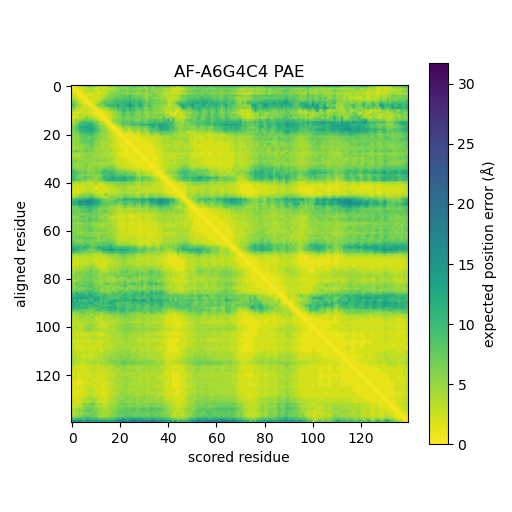79.62 94 GLY A O 1
ATOM 703 N N . GLN A 1 95 ? 2.826 10.692 -5.437 1.00 85.25 95 GLN A N 1
ATOM 704 C CA . GLN A 1 95 ? 3.259 9.288 -5.510 1.00 85.25 95 GLN A CA 1
ATOM 705 C C . GLN A 1 95 ? 2.456 8.354 -4.596 1.00 85.25 95 GLN A C 1
ATOM 707 O O . GLN A 1 95 ? 2.695 7.152 -4.558 1.00 85.25 95 GLN A O 1
ATOM 712 N N . MET A 1 96 ? 1.462 8.879 -3.881 1.00 88.56 96 MET A N 1
ATOM 713 C CA . MET A 1 96 ? 0.543 8.091 -3.072 1.00 88.56 96 MET A CA 1
ATOM 714 C C . MET A 1 96 ? -0.902 8.429 -3.419 1.00 88.56 96 MET A C 1
ATOM 716 O O . MET A 1 96 ? -1.270 9.603 -3.479 1.00 88.56 96 MET A O 1
ATOM 720 N N . ARG A 1 97 ? -1.753 7.416 -3.603 1.00 92.19 97 ARG A N 1
ATOM 721 C CA . ARG A 1 97 ? -3.176 7.625 -3.894 1.00 92.19 97 ARG A CA 1
ATOM 722 C C . ARG A 1 97 ? -4.052 6.574 -3.233 1.00 92.19 97 ARG A C 1
ATOM 724 O O . ARG A 1 97 ? -3.686 5.409 -3.168 1.00 92.19 97 ARG A O 1
ATOM 731 N N . ALA A 1 98 ? -5.230 6.989 -2.766 1.00 92.56 98 ALA A N 1
ATOM 732 C CA . ALA A 1 98 ? -6.224 6.073 -2.220 1.00 92.56 98 ALA A CA 1
ATOM 733 C C . ALA A 1 98 ? -7.389 5.817 -3.181 1.00 92.56 98 ALA A C 1
ATOM 735 O O . ALA A 1 98 ? -7.808 6.709 -3.924 1.00 92.56 98 ALA A O 1
ATOM 736 N N . PHE A 1 99 ? -7.931 4.607 -3.092 1.00 94.81 99 PHE A N 1
ATOM 737 C CA . PHE A 1 99 ? -8.970 4.037 -3.940 1.00 94.81 99 PHE A CA 1
ATOM 738 C C . PHE A 1 99 ? -9.980 3.268 -3.074 1.00 94.81 99 PHE A C 1
ATOM 740 O O . PHE A 1 99 ? -9.663 2.811 -1.971 1.00 94.81 99 PHE A O 1
ATOM 747 N N . ALA A 1 100 ? -11.223 3.151 -3.534 1.00 94.00 100 ALA A N 1
ATOM 748 C CA . ALA A 1 100 ? -12.184 2.221 -2.950 1.00 94.00 100 ALA A CA 1
ATOM 749 C C . ALA A 1 100 ? -11.823 0.766 -3.321 1.00 94.00 100 ALA A C 1
ATOM 751 O O . ALA A 1 100 ? -11.191 0.553 -4.353 1.00 94.00 100 ALA A O 1
ATOM 752 N N . PRO A 1 101 ? -12.257 -0.247 -2.545 1.00 93.88 101 PRO A N 1
ATOM 753 C CA . PRO A 1 101 ? -11.982 -1.652 -2.858 1.00 93.88 101 PRO A CA 1
ATOM 754 C C . PRO A 1 101 ? -12.453 -2.087 -4.257 1.00 93.88 101 PRO A C 1
ATOM 756 O O . PRO A 1 101 ? -11.778 -2.875 -4.907 1.00 93.88 101 PRO A O 1
ATOM 759 N N . SER A 1 102 ? -13.562 -1.524 -4.754 1.00 94.50 102 SER A N 1
ATOM 760 C CA . SER A 1 102 ? -14.073 -1.765 -6.116 1.00 94.50 102 SER A CA 1
ATOM 761 C C . SER A 1 102 ? -13.268 -1.076 -7.220 1.00 94.50 102 SER A C 1
ATOM 763 O O . SER A 1 102 ? -13.518 -1.290 -8.396 1.00 94.50 102 SER A O 1
ATOM 765 N N . GLU A 1 103 ? -12.298 -0.231 -6.873 1.00 95.56 103 GLU A N 1
ATOM 766 C CA . GLU A 1 103 ? -11.442 0.476 -7.827 1.00 95.56 103 GLU A CA 1
ATOM 767 C C . GLU A 1 103 ? -10.066 -0.199 -7.961 1.00 95.56 103 GLU A C 1
ATOM 769 O O . GLU A 1 103 ? -9.095 0.468 -8.325 1.00 95.56 103 GLU A O 1
ATOM 774 N N . PHE A 1 104 ? -9.965 -1.505 -7.674 1.00 95.81 104 PHE A N 1
ATOM 775 C CA . PHE A 1 104 ? -8.714 -2.269 -7.754 1.00 95.81 104 PHE A CA 1
ATOM 776 C C . PHE A 1 104 ? -7.977 -2.035 -9.080 1.00 95.81 104 PHE A C 1
ATOM 778 O O . PHE A 1 104 ? -6.801 -1.675 -9.045 1.00 95.81 104 PHE A O 1
ATOM 785 N N . ARG A 1 105 ? -8.671 -2.105 -10.229 1.00 95.44 105 ARG A N 1
ATOM 786 C CA . ARG A 1 105 ? -8.082 -1.812 -11.547 1.00 95.44 105 ARG A CA 1
ATOM 787 C C . ARG A 1 105 ? -7.352 -0.482 -11.581 1.00 95.44 105 ARG A C 1
ATOM 789 O O . ARG A 1 105 ? -6.187 -0.403 -11.941 1.00 95.44 105 ARG A O 1
ATOM 796 N N . ARG A 1 106 ? -8.025 0.568 -11.117 1.00 96.25 106 ARG A N 1
ATOM 797 C CA . ARG A 1 106 ? -7.485 1.929 -11.128 1.00 96.25 106 ARG A CA 1
ATOM 798 C C . ARG A 1 106 ? -6.284 2.071 -10.197 1.00 96.25 106 ARG A C 1
ATOM 800 O O . ARG A 1 106 ? -5.421 2.905 -10.459 1.00 96.25 106 ARG A O 1
ATOM 807 N N . ALA A 1 107 ? -6.242 1.293 -9.115 1.00 95.38 107 ALA A N 1
ATOM 808 C CA . ALA A 1 107 ? -5.112 1.259 -8.198 1.00 95.38 107 ALA A CA 1
ATOM 809 C C . ALA A 1 107 ? -3.880 0.621 -8.852 1.00 95.38 107 ALA A C 1
ATOM 811 O O . ALA A 1 107 ? -2.804 1.213 -8.809 1.00 95.38 107 ALA A O 1
ATOM 812 N N . VAL A 1 108 ? -4.033 -0.538 -9.500 1.00 95.00 108 VAL A N 1
ATOM 813 C CA . VAL A 1 108 ? -2.914 -1.210 -10.183 1.00 95.00 108 VAL A CA 1
ATOM 814 C C . VAL A 1 108 ? -2.462 -0.466 -11.444 1.00 95.00 108 VAL A C 1
ATOM 816 O O . VAL A 1 108 ? -1.262 -0.408 -11.705 1.00 95.00 108 VAL A O 1
ATOM 819 N N . ASP A 1 109 ? -3.378 0.207 -12.148 1.00 94.94 109 ASP A N 1
ATOM 820 C CA . ASP A 1 109 ? -3.049 1.106 -13.262 1.00 94.94 109 ASP A CA 1
ATOM 821 C C . ASP A 1 109 ? -2.215 2.302 -12.781 1.00 94.94 109 ASP A C 1
ATOM 823 O O . ASP A 1 109 ? -1.222 2.669 -13.403 1.00 94.94 109 ASP A O 1
ATOM 827 N N . PHE A 1 110 ? -2.586 2.902 -11.643 1.00 94.50 110 PHE A N 1
ATOM 828 C CA . PHE A 1 110 ? -1.822 3.994 -11.033 1.00 94.50 110 PHE A CA 1
ATOM 829 C C . PHE A 1 110 ? -0.421 3.554 -10.596 1.00 94.50 110 PHE A C 1
ATOM 831 O O . PHE A 1 110 ? 0.527 4.323 -10.726 1.00 94.50 110 PHE A O 1
ATOM 838 N N . LEU A 1 111 ? -0.286 2.319 -10.110 1.00 92.88 111 LEU A N 1
ATOM 839 C CA . LEU A 1 111 ? 1.014 1.722 -9.805 1.00 92.88 111 LEU A CA 1
ATOM 840 C C . LEU A 1 111 ? 1.825 1.388 -11.070 1.00 92.88 111 LEU A C 1
ATOM 842 O O . LEU A 1 111 ? 3.028 1.156 -10.972 1.00 92.88 111 LEU A O 1
ATOM 846 N N . GLY A 1 112 ? 1.201 1.350 -12.250 1.00 93.19 112 GLY A N 1
ATOM 847 C CA . GLY A 1 112 ? 1.847 0.910 -13.485 1.00 93.19 112 GLY A CA 1
ATOM 848 C C . GLY A 1 112 ? 2.207 -0.577 -13.454 1.00 93.19 112 GLY A C 1
ATOM 849 O O . GLY A 1 112 ? 3.285 -0.955 -13.916 1.00 93.19 112 GLY A O 1
ATOM 850 N N . VAL A 1 11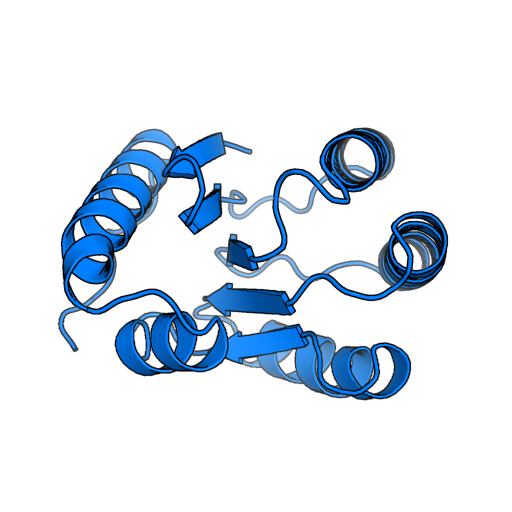3 ? 1.348 -1.407 -12.854 1.00 92.19 113 VAL A N 1
ATOM 851 C CA . VAL A 1 113 ? 1.489 -2.871 -12.870 1.00 92.19 113 VAL A CA 1
ATOM 852 C C . VAL A 1 113 ? 1.250 -3.381 -14.301 1.00 92.19 113 VAL A C 1
ATOM 854 O O . VAL A 1 113 ? 0.232 -3.019 -14.896 1.00 92.19 113 VAL A O 1
ATOM 857 N N . PRO A 1 114 ? 2.148 -4.205 -14.878 1.00 91.88 114 PRO A N 1
ATOM 858 C CA . PRO A 1 114 ? 1.943 -4.791 -16.203 1.00 91.88 114 PRO A CA 1
ATOM 859 C C . PRO A 1 114 ? 0.673 -5.643 -16.266 1.00 91.88 114 PRO A C 1
ATOM 861 O O . PRO A 1 114 ? 0.314 -6.301 -15.293 1.00 91.88 114 PRO A O 1
ATOM 864 N N . ALA A 1 115 ? 0.008 -5.669 -17.425 1.00 92.69 115 ALA A N 1
ATOM 865 C CA . ALA A 1 115 ? -1.276 -6.356 -17.594 1.00 92.69 115 ALA A CA 1
ATOM 866 C C . ALA A 1 115 ? -1.235 -7.839 -17.174 1.00 92.69 115 ALA A C 1
ATOM 868 O O . ALA A 1 115 ? -2.167 -8.312 -16.518 1.00 92.69 115 ALA A O 1
ATOM 869 N N . ASP A 1 116 ? -0.138 -8.529 -17.492 1.00 93.00 116 ASP A N 1
ATOM 870 C CA . ASP A 1 116 ? 0.074 -9.947 -17.176 1.00 93.00 116 ASP A CA 1
ATOM 871 C C . ASP A 1 116 ? 0.206 -10.204 -15.663 1.00 93.00 116 ASP A C 1
ATOM 873 O O . ASP A 1 116 ? -0.151 -11.280 -15.180 1.00 93.00 116 ASP A O 1
ATOM 877 N N . ASP A 1 117 ? 0.627 -9.195 -14.894 1.00 93.38 117 ASP A N 1
ATOM 878 C CA . ASP A 1 117 ? 0.841 -9.295 -13.449 1.00 93.38 117 ASP A CA 1
ATOM 879 C C . ASP A 1 117 ? -0.385 -8.885 -12.622 1.00 93.38 117 ASP A C 1
ATOM 881 O O . ASP A 1 117 ? -0.433 -9.130 -11.413 1.00 93.38 117 ASP A O 1
ATOM 885 N N . ILE A 1 118 ? -1.423 -8.306 -13.240 1.00 94.00 118 ILE A N 1
ATOM 886 C CA . ILE A 1 118 ? -2.597 -7.841 -12.490 1.00 94.00 118 ILE A CA 1
ATOM 887 C C . ILE A 1 118 ? -3.347 -9.008 -11.833 1.00 94.00 118 ILE A C 1
ATOM 889 O O . ILE A 1 118 ? -3.768 -8.899 -10.679 1.00 94.00 118 ILE A O 1
ATOM 893 N N . ALA A 1 119 ? -3.527 -10.123 -12.546 1.00 93.25 119 ALA A N 1
ATOM 894 C CA . ALA A 1 119 ? -4.204 -11.295 -11.992 1.00 93.25 119 ALA A CA 1
ATOM 895 C C . ALA A 1 119 ? -3.416 -11.929 -10.821 1.00 93.25 119 ALA A C 1
ATOM 897 O O . ALA A 1 119 ? -4.027 -12.152 -9.773 1.00 93.25 119 ALA A O 1
ATOM 898 N N . PRO A 1 120 ? -2.085 -12.139 -10.919 1.00 93.38 120 PRO A N 1
ATOM 899 C CA . PRO A 1 120 ? -1.249 -12.512 -9.775 1.00 93.38 120 PRO A CA 1
ATOM 900 C C . PRO A 1 120 ? -1.358 -11.561 -8.578 1.00 93.38 120 PRO A C 1
ATOM 902 O O . PRO A 1 120 ? -1.559 -12.019 -7.454 1.00 93.38 120 PRO A O 1
ATOM 905 N N . VAL A 1 121 ? -1.287 -10.242 -8.800 1.00 93.56 121 VAL A N 1
ATOM 906 C CA . VAL A 1 121 ? -1.414 -9.242 -7.723 1.00 93.56 121 VAL A CA 1
ATOM 907 C C . VAL A 1 121 ? -2.788 -9.321 -7.053 1.00 93.56 121 VAL A C 1
ATOM 909 O O . VAL A 1 121 ? -2.878 -9.265 -5.826 1.00 93.56 121 VAL A O 1
ATOM 912 N N . ARG A 1 122 ? -3.862 -9.489 -7.837 1.00 94.44 122 ARG A N 1
ATOM 913 C CA . ARG A 1 122 ? -5.225 -9.660 -7.314 1.00 94.44 122 ARG A CA 1
ATOM 914 C C . ARG A 1 122 ? -5.341 -10.917 -6.456 1.00 94.44 122 ARG A C 1
ATOM 916 O O . ARG A 1 122 ? -5.843 -10.835 -5.340 1.00 94.44 122 ARG A O 1
ATOM 923 N N . ALA A 1 123 ? -4.858 -12.050 -6.961 1.00 93.38 123 ALA A N 1
ATOM 924 C CA . ALA A 1 123 ? -4.901 -13.322 -6.247 1.00 93.38 123 ALA A CA 1
ATOM 925 C C . ALA A 1 123 ? -4.114 -13.260 -4.929 1.00 93.38 123 ALA A C 1
ATOM 927 O O . ALA A 1 123 ? -4.589 -13.753 -3.906 1.00 93.38 123 ALA A O 1
ATOM 928 N N . LEU A 1 124 ? -2.947 -12.605 -4.931 1.00 94.31 124 LEU A N 1
ATOM 929 C CA . LEU A 1 124 ? -2.154 -12.400 -3.722 1.00 94.31 124 LEU A CA 1
ATOM 930 C C . LEU A 1 124 ? -2.892 -11.533 -2.697 1.00 94.31 124 LEU A C 1
ATOM 932 O O . LEU A 1 124 ? -2.923 -11.869 -1.515 1.00 94.31 124 LEU A O 1
ATOM 936 N N . LEU A 1 125 ? -3.512 -10.438 -3.142 1.00 94.25 125 LEU A N 1
ATOM 937 C CA . LEU A 1 125 ? -4.302 -9.578 -2.267 1.00 94.25 125 LEU A CA 1
ATOM 938 C C . LEU A 1 125 ? -5.491 -10.328 -1.655 1.00 94.25 125 LEU A C 1
ATOM 940 O O . LEU A 1 125 ? -5.683 -10.249 -0.446 1.00 94.25 125 LEU A O 1
ATOM 944 N N . ASP A 1 126 ? -6.246 -11.083 -2.453 1.00 94.12 126 ASP A N 1
ATOM 945 C CA . ASP A 1 126 ? -7.384 -11.864 -1.954 1.00 94.12 126 ASP A CA 1
ATOM 946 C C . ASP A 1 126 ? -6.932 -12.924 -0.926 1.00 94.12 126 ASP A C 1
ATOM 948 O O . ASP A 1 126 ? -7.545 -13.047 0.135 1.00 94.12 126 ASP A O 1
ATOM 952 N N . ALA A 1 127 ? -5.803 -13.604 -1.161 1.00 93.25 127 ALA A N 1
ATOM 953 C CA . ALA A 1 127 ? -5.230 -14.552 -0.201 1.00 93.25 127 ALA A CA 1
ATOM 954 C C . ALA A 1 127 ? -4.777 -13.877 1.111 1.00 93.25 127 ALA A C 1
ATOM 956 O O . ALA A 1 127 ? -4.945 -14.433 2.200 1.00 93.25 127 ALA A O 1
ATOM 957 N N . LEU A 1 128 ? -4.201 -12.672 1.040 1.00 93.31 128 LEU A N 1
ATOM 958 C CA . LEU A 1 128 ? -3.812 -11.909 2.231 1.00 93.31 128 LEU A CA 1
ATOM 959 C C . LEU A 1 128 ? -5.029 -11.366 2.995 1.00 93.31 128 LEU A C 1
ATOM 961 O O . LEU A 1 128 ? -4.999 -11.345 4.226 1.00 93.31 128 LEU A O 1
ATOM 965 N N . LEU A 1 129 ? -6.097 -10.966 2.296 1.00 91.81 129 LEU A N 1
ATOM 966 C CA . LEU A 1 129 ? -7.369 -10.563 2.906 1.00 91.81 129 LEU A CA 1
ATOM 967 C C . LEU A 1 129 ? -8.006 -11.724 3.671 1.00 91.81 129 LEU A C 1
ATOM 969 O O . LEU A 1 129 ? -8.384 -11.550 4.829 1.00 91.81 129 LEU A O 1
ATOM 973 N N . GLU A 1 130 ? -8.044 -12.915 3.071 1.00 92.31 130 GLU A N 1
ATOM 974 C CA . GLU A 1 130 ? -8.554 -14.126 3.720 1.00 92.31 130 GLU A CA 1
ATOM 975 C C . GLU A 1 130 ? -7.763 -14.456 4.994 1.00 92.31 130 GLU A C 1
ATOM 977 O O . GLU A 1 130 ? -8.349 -14.646 6.061 1.00 92.31 130 GLU A O 1
ATOM 982 N N . ARG A 1 131 ? -6.424 -14.424 4.929 1.00 91.62 131 ARG A N 1
ATOM 983 C CA . ARG A 1 131 ? -5.549 -14.615 6.105 1.00 91.62 131 ARG A CA 1
ATOM 984 C C . ARG A 1 131 ? -5.781 -13.568 7.193 1.00 91.62 131 ARG A C 1
ATOM 986 O O . ARG A 1 131 ? -5.627 -13.869 8.374 1.00 91.62 131 ARG A O 1
ATOM 993 N N . ALA A 1 132 ? -6.144 -12.350 6.803 1.00 87.50 132 ALA A N 1
ATOM 994 C CA . ALA A 1 132 ? -6.482 -11.272 7.720 1.00 87.50 132 ALA A CA 1
ATOM 995 C C . ALA A 1 132 ? -7.909 -11.359 8.287 1.00 87.50 132 ALA A C 1
ATOM 997 O O . ALA A 1 132 ? -8.271 -10.516 9.107 1.00 87.50 132 ALA A O 1
ATOM 998 N N . GLY A 1 133 ? -8.714 -12.344 7.870 1.00 89.06 133 GLY A N 1
ATOM 999 C CA . GLY A 1 133 ? -10.125 -12.452 8.245 1.00 89.06 133 GLY A CA 1
ATOM 1000 C C . GLY A 1 133 ? -10.990 -11.334 7.656 1.00 89.06 133 GLY A C 1
ATOM 1001 O O . GLY A 1 133 ? -12.058 -11.033 8.188 1.00 89.06 133 GLY A O 1
ATOM 1002 N N . GLN A 1 134 ? -10.521 -10.683 6.591 1.00 86.44 134 GLN A N 1
ATOM 1003 C CA . GLN A 1 134 ? -11.214 -9.592 5.916 1.00 86.44 134 GLN A CA 1
ATOM 1004 C C . GLN A 1 134 ? -12.017 -10.140 4.733 1.00 86.44 134 GLN A C 1
ATOM 1006 O O . GLN A 1 134 ? -11.694 -11.180 4.159 1.00 86.44 134 GLN A O 1
ATOM 1011 N N . ALA A 1 135 ? -13.081 -9.430 4.356 1.00 86.69 135 ALA A N 1
ATOM 1012 C CA . ALA A 1 135 ? -13.847 -9.790 3.170 1.00 86.69 135 ALA A CA 1
ATOM 1013 C C . ALA A 1 135 ? -12.969 -9.683 1.905 1.00 86.69 135 ALA A C 1
ATOM 1015 O O . ALA A 1 135 ? -12.138 -8.771 1.823 1.00 86.69 135 ALA A O 1
ATOM 1016 N N . PRO A 1 136 ? -13.168 -10.566 0.910 1.00 87.06 136 PRO A N 1
ATOM 1017 C CA . PRO A 1 136 ? -12.479 -10.453 -0.368 1.00 87.06 136 PRO A CA 1
ATOM 1018 C C . PRO A 1 136 ? -12.846 -9.139 -1.059 1.00 87.06 136 PRO A C 1
ATOM 1020 O O . PRO A 1 136 ? -13.893 -8.536 -0.781 1.00 87.06 136 PRO A O 1
ATOM 1023 N N . LEU A 1 137 ? -12.004 -8.702 -1.997 1.00 87.62 137 LEU A N 1
ATOM 1024 C CA . LEU A 1 137 ? -12.340 -7.527 -2.787 1.00 87.62 137 LEU A CA 1
ATOM 1025 C C . LEU A 1 137 ? -13.643 -7.753 -3.572 1.00 87.62 137 LEU A C 1
ATOM 1027 O O . LEU A 1 137 ? -13.848 -8.835 -4.134 1.00 87.62 137 LEU A O 1
ATOM 1031 N N . PRO A 1 138 ? -14.507 -6.729 -3.680 1.00 88.62 138 PRO A N 1
ATOM 1032 C CA . PRO A 1 138 ? -15.676 -6.815 -4.539 1.00 88.62 138 PRO A CA 1
ATOM 1033 C C . PRO A 1 138 ? -15.264 -7.006 -6.013 1.00 88.62 138 PRO A C 1
ATOM 1035 O O . PRO A 1 138 ? -14.118 -6.723 -6.390 1.00 88.62 138 PRO A O 1
ATOM 1038 N N . PRO A 1 139 ? -16.182 -7.494 -6.864 1.00 82.25 139 PRO A N 1
ATOM 1039 C CA . PRO A 1 139 ? -15.995 -7.423 -8.309 1.00 82.25 139 PRO A CA 1
ATOM 1040 C C . PRO A 1 139 ? -15.863 -5.957 -8.765 1.00 82.25 139 PRO A C 1
ATOM 1042 O O . PRO A 1 139 ? -16.359 -5.048 -8.092 1.00 82.25 139 PRO A O 1
ATOM 1045 N N . GLU A 1 140 ? -15.151 -5.754 -9.876 1.00 70.69 140 GLU A N 1
ATOM 1046 C CA . GLU A 1 140 ? -14.919 -4.436 -10.497 1.00 70.69 140 GLU A CA 1
ATOM 1047 C C . GLU A 1 140 ? -16.162 -3.898 -11.215 1.00 70.69 140 GLU A C 1
ATOM 1049 O O . GLU A 1 140 ? -16.892 -4.713 -11.828 1.00 70.69 140 GLU A O 1
#

Sequence (140 aa):
MYMDQVPGVAVVIVHTDEPPSDEDWDAHLELLVSLAGAVDRVLVYTGGAGPSVAQRRRTNEAFVRAGGTGVSAILTPSRMVRGIVKAFSWAMQGQMRAFAPSEFRRAVDFLGVPADDIAPVRALLDALLERAGQAPLPPE

pLDDT: mean 84.85, std 7.5, range [67.62, 96.25]

Nearest PDB structures (foldseek):
  3glh-assembly3_K  TM=4.373E-01  e=4.329E-01  Escherichia coli K-12
  2hs8-assembly2_B  TM=3.848E-01  e=2.157E+00  Solanum lycopersicum
  6nr3-assembly1_B  TM=3.139E-01  e=1.467E+00  Ficedula a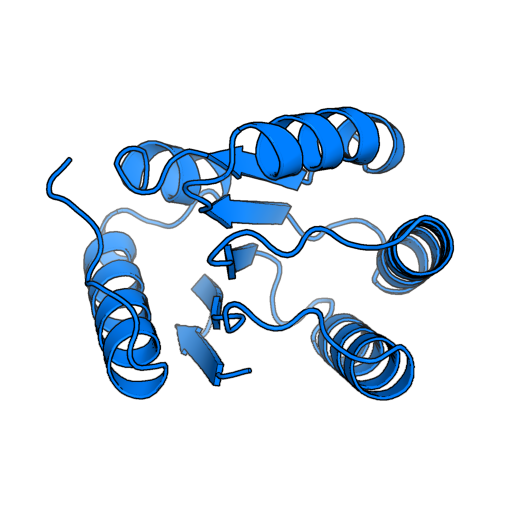lbicollis
  2rex-assembly1_B  TM=4.126E-01  e=6.030E+00  Homo sapiens

Solvent-accessible surface area (backbone atoms only — not comparable to full-atom values): 7592 Å² total; per-residue (Å²): 117,45,72,54,68,49,88,90,60,34,38,40,35,35,45,47,68,65,66,74,51,74,66,60,46,50,55,51,45,51,51,53,38,73,37,39,89,72,49,56,20,36,42,35,37,31,61,45,53,58,79,50,78,66,52,49,54,51,51,53,55,38,38,57,74,36,68,65,70,53,28,36,29,36,31,26,78,30,68,65,37,39,54,51,38,54,64,50,11,68,80,49,80,62,36,36,47,52,36,45,48,53,37,50,69,62,37,40,56,74,52,64,56,54,80,85,50,48,62,59,53,50,53,52,48,40,54,43,26,51,77,63,74,44,78,63,69,59,77,115

Organism: NCBI:txid391625

Secondary structure (DSSP, 8-state):
-EEEEETTTEEEEEE-SSPPPHHHHHHHHHHHHHTTTT--EEEEEESS-PPPHHHHHHHHHHHHHTTT--EEEEE-S-HHHHHHHHHHHTTTTT-EEEE-GGGHHHHHHHHT--HHHHHHHHHHHHHHHHHTTPPPPPP-